Protein AF-A0A851URI6-F1 (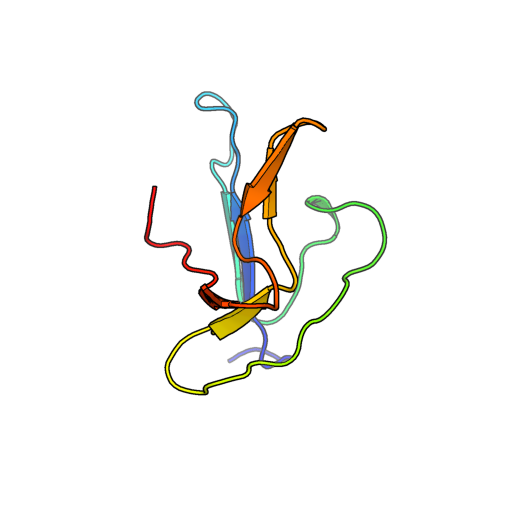afdb_monomer)

Secondary structure (DSSP, 8-state):
--SSS-EEEEE---TT-SSSEEEEESS--GGG--SPPP----SSBTBBEEEE--EEETTTEEESTT-EEEE--TT--

Solvent-accessible surface area (backbone atoms only — not comparable to full-atom values): 5257 Å² total; per-residue (Å²): 138,64,93,38,103,46,64,40,80,46,76,50,86,51,91,88,45,82,67,58,53,48,80,39,79,32,46,75,67,73,92,79,59,79,88,80,91,83,86,81,69,72,73,45,99,86,55,61,21,33,77,39,64,60,43,72,55,78,94,82,42,74,42,49,76,89,41,43,81,45,69,73,59,93,89,67,133

pLDDT: mean 97.6, std 2.97, range [73.94, 98.81]

Foldseek 3Di:
DEPAQDKDKDADPPPVDPPRIDIDDHDDDPVRDDDDDDDFDQPDPPAQKGKDQWDDDPPPDIGCHRIDIDGDDPPDD

InterPro 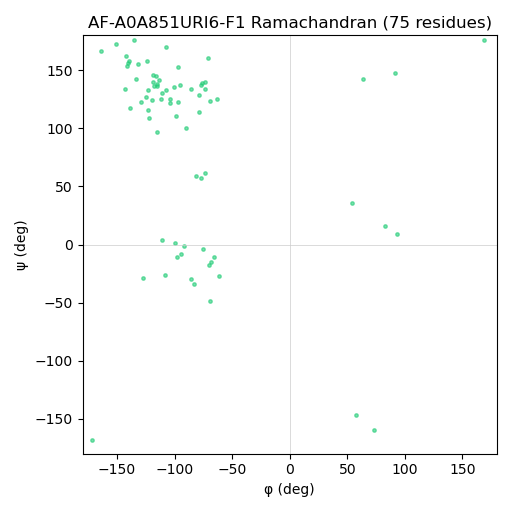domains:
  IPR001461 Aspartic peptidase A1 [PR00792] (21-34)
  IPR001461 Aspartic peptidase A1 [PR00792] (70-77)
  IPR001461 Aspartic peptidase A1 [PTHR47966] (1-77)
  IPR021109 Aspartic peptidase domain superfamily [G3DSA:2.40.70.10] (47-77)
  IPR021109 Aspartic peptidase domain superfamily [SSF50630] (2-77)
  IPR033121 Peptidase family A1 domain [PF00026] (1-77)
  IPR033121 Peptidase family A1 domain [PS51767] (1-77)

Nearest PDB structures (foldseek):
  5ux4-assembly1_A  TM=1.006E+00  e=1.984E-09  Rattus norvegicus
  5ux4-assembly2_B  TM=1.006E+00  e=6.742E-09  Rattus norvegicus
  4obz-assembly1_D  TM=9.927E-01  e=2.291E-08  Homo sapiens
  1lyw-assembly11_H  TM=9.181E-01  e=6.846E-08  Homo sapiens
  1b5f-assembly1_A  TM=9.285E-01  e=5.909E-05  Cynara cardunculus

Structure (mmCIF, N/CA/C/O backbone):
data_AF-A0A851URI6-F1
#
_entry.id   AF-A0A851URI6-F1
#
loop_
_atom_site.group_PDB
_atom_site.id
_atom_site.type_symbol
_atom_site.label_atom_id
_atom_site.label_alt_id
_atom_site.label_comp_id
_atom_site.label_asym_id
_atom_site.label_entity_id
_atom_site.label_seq_id
_atom_site.pdbx_PDB_ins_code
_atom_site.Cartn_x
_atom_site.Cartn_y
_atom_site.Cartn_z
_atom_site.occupancy
_atom_site.B_iso_or_equiv
_atom_site.auth_seq_id
_atom_site.auth_comp_id
_atom_site.auth_asym_id
_atom_site.auth_atom_id
_atom_site.pdbx_PDB_model_num
ATOM 1 N N . LEU A 1 1 ? 1.086 -5.247 -23.350 1.00 73.94 1 LEU A N 1
ATOM 2 C CA . LEU A 1 1 ? 0.517 -4.411 -22.267 1.00 73.94 1 LEU A CA 1
ATOM 3 C C . LEU A 1 1 ? 0.415 -5.236 -20.972 1.00 73.94 1 LEU A C 1
ATOM 5 O O . LEU A 1 1 ? -0.653 -5.323 -20.406 1.00 73.94 1 LEU A O 1
ATOM 9 N N . VAL A 1 2 ? 1.543 -5.780 -20.495 1.00 97.56 2 VAL A N 1
ATOM 10 C CA . VAL A 1 2 ? 1.735 -6.605 -19.274 1.00 97.56 2 VAL A CA 1
ATOM 11 C C . VAL A 1 2 ? 1.026 -7.969 -19.191 1.00 97.56 2 VAL A C 1
ATOM 13 O O . VAL A 1 2 ? -0.109 -8.124 -19.625 1.00 97.56 2 VAL A O 1
ATOM 16 N N . ASP A 1 3 ? 1.718 -8.954 -18.605 1.00 96.88 3 ASP A N 1
ATOM 17 C CA . ASP A 1 3 ? 1.233 -10.341 -18.466 1.00 96.88 3 ASP A CA 1
ATOM 18 C C . ASP A 1 3 ? 0.357 -10.549 -17.223 1.00 96.88 3 ASP A C 1
ATOM 20 O O . ASP A 1 3 ? -0.538 -11.393 -17.214 1.00 96.88 3 ASP A O 1
ATOM 24 N N . LYS A 1 4 ? 0.605 -9.779 -16.155 1.00 98.00 4 LYS A N 1
ATOM 25 C CA . LYS A 1 4 ? -0.181 -9.812 -14.915 1.00 98.00 4 LYS A CA 1
ATOM 26 C C . LYS A 1 4 ? -0.885 -8.476 -14.719 1.00 98.00 4 LYS A C 1
ATOM 28 O O . LYS A 1 4 ? -0.273 -7.424 -14.865 1.00 98.00 4 LYS A O 1
ATOM 33 N N . ASN A 1 5 ? -2.155 -8.511 -14.325 1.00 98.06 5 ASN A N 1
ATOM 34 C CA . ASN A 1 5 ? -2.930 -7.305 -14.025 1.00 98.06 5 ASN A CA 1
ATOM 35 C C . ASN A 1 5 ? -2.641 -6.787 -12.604 1.00 98.06 5 ASN A C 1
ATOM 37 O O . ASN A 1 5 ? -3.525 -6.749 -11.751 1.00 98.06 5 ASN A O 1
ATOM 41 N N . ILE A 1 6 ? -1.374 -6.469 -12.343 1.00 98.50 6 ILE A N 1
ATOM 42 C CA . ILE A 1 6 ? -0.884 -5.915 -11.080 1.00 98.50 6 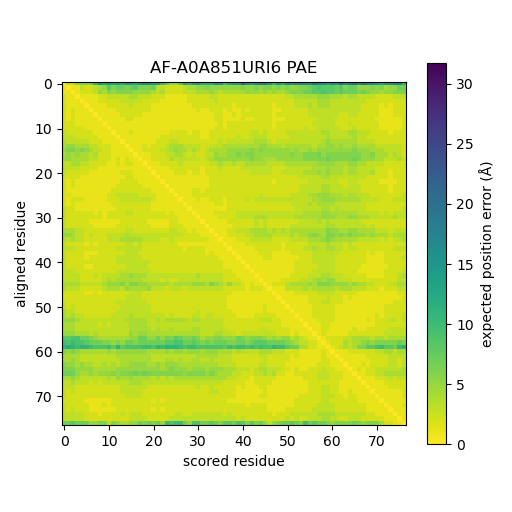ILE A CA 1
ATOM 43 C C . ILE A 1 6 ? 0.152 -4.829 -11.364 1.00 98.50 6 ILE A C 1
ATOM 45 O O . ILE A 1 6 ? 0.786 -4.812 -12.420 1.00 98.50 6 ILE A O 1
ATOM 49 N N . PHE A 1 7 ? 0.350 -3.948 -10.395 1.00 98.62 7 PHE A N 1
ATOM 50 C CA . PHE A 1 7 ? 1.472 -3.022 -10.344 1.00 98.62 7 PHE A CA 1
ATOM 51 C C . PHE A 1 7 ? 1.952 -2.910 -8.898 1.00 98.62 7 PHE A C 1
ATOM 53 O O . PHE A 1 7 ? 1.187 -3.178 -7.969 1.00 98.62 7 PHE A O 1
ATOM 60 N N . SER A 1 8 ? 3.209 -2.528 -8.705 1.00 98.69 8 SER A N 1
ATOM 61 C CA . SER A 1 8 ? 3.813 -2.417 -7.377 1.00 98.69 8 SER A CA 1
ATOM 62 C C . SER A 1 8 ? 4.733 -1.211 -7.276 1.00 98.69 8 SER A C 1
ATOM 64 O O . SER A 1 8 ? 5.330 -0.800 -8.271 1.00 98.69 8 SER A O 1
ATOM 66 N N . PHE A 1 9 ? 4.889 -0.699 -6.058 1.00 98.75 9 PHE A N 1
ATOM 67 C CA . PHE A 1 9 ? 5.776 0.414 -5.747 1.00 98.75 9 PHE A CA 1
ATOM 68 C C . PHE A 1 9 ? 6.859 -0.013 -4.762 1.00 98.75 9 PHE A C 1
ATOM 70 O O . PHE A 1 9 ? 6.574 -0.644 -3.747 1.00 98.75 9 PHE A O 1
ATOM 77 N N . TYR A 1 10 ? 8.083 0.413 -5.041 1.00 98.69 10 TYR A N 1
ATOM 78 C CA . TYR A 1 10 ? 9.148 0.581 -4.065 1.00 98.69 10 TYR A CA 1
ATOM 79 C C . TYR A 1 10 ? 9.418 2.080 -3.924 1.00 98.69 10 TYR A C 1
ATOM 81 O O . TYR A 1 10 ? 9.579 2.773 -4.926 1.00 98.69 10 TYR A O 1
ATOM 89 N N . LEU A 1 11 ? 9.464 2.589 -2.693 1.00 98.44 11 LEU A N 1
ATOM 90 C CA . LEU A 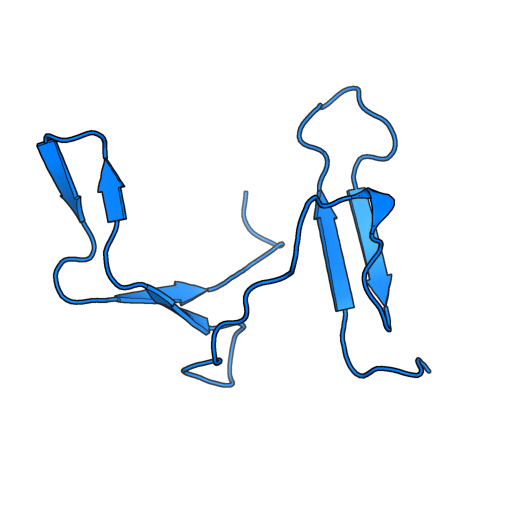1 11 ? 9.769 3.990 -2.404 1.00 98.44 11 LEU A CA 1
ATOM 91 C C . LEU A 1 11 ? 10.969 4.035 -1.464 1.00 98.44 11 LEU A C 1
ATOM 93 O O . LEU A 1 11 ? 10.891 3.554 -0.331 1.00 98.44 11 LEU A O 1
ATOM 97 N N . ASN A 1 12 ? 12.078 4.602 -1.930 1.00 98.38 12 ASN A N 1
ATOM 98 C CA . ASN A 1 12 ? 13.258 4.768 -1.103 1.00 98.38 12 ASN A CA 1
ATOM 99 C C . ASN A 1 12 ? 13.015 5.893 -0.088 1.00 98.38 12 ASN A C 1
ATOM 101 O O . ASN A 1 12 ? 12.486 6.955 -0.417 1.00 98.38 12 ASN A O 1
ATOM 105 N N . ARG A 1 13 ? 13.372 5.637 1.170 1.00 98.12 13 ARG A N 1
ATOM 106 C CA . ARG A 1 13 ? 13.228 6.600 2.268 1.00 98.12 13 ARG A CA 1
ATOM 107 C C . ARG A 1 13 ? 14.527 7.341 2.570 1.00 98.12 13 ARG A C 1
ATOM 109 O O . ARG A 1 13 ? 14.475 8.309 3.321 1.00 98.12 13 ARG A O 1
ATOM 116 N N . ASP A 1 14 ? 15.648 6.905 1.995 1.00 98.31 14 ASP A N 1
ATOM 117 C CA . ASP A 1 14 ? 16.913 7.633 2.021 1.00 98.31 14 ASP A CA 1
ATOM 118 C C . ASP A 1 14 ? 16.882 8.767 0.978 1.00 98.31 14 ASP A C 1
ATOM 120 O O . ASP A 1 14 ? 16.826 8.469 -0.219 1.00 98.31 14 ASP A O 1
ATOM 124 N N . PRO A 1 15 ? 16.912 10.050 1.393 1.00 97.56 15 PRO A N 1
ATOM 125 C CA . PRO A 1 15 ? 16.876 11.184 0.469 1.00 97.56 15 PRO A CA 1
ATOM 126 C C . PRO A 1 15 ? 18.064 11.240 -0.500 1.00 97.56 15 PRO A C 1
ATOM 128 O O . PRO A 1 15 ? 17.921 11.773 -1.598 1.00 97.56 15 PRO A O 1
ATOM 131 N N . GLU A 1 16 ? 19.217 10.687 -0.112 1.00 98.25 16 GLU A N 1
ATOM 132 C CA . GLU A 1 16 ? 20.430 10.648 -0.942 1.00 98.25 16 GLU A CA 1
ATOM 133 C C . GLU A 1 16 ? 20.544 9.330 -1.734 1.00 98.25 16 GLU A C 1
ATOM 135 O O . GLU A 1 16 ? 21.404 9.178 -2.607 1.00 98.25 16 GLU A O 1
ATOM 140 N N . GLY A 1 17 ? 19.669 8.363 -1.446 1.00 97.31 17 GLY A N 1
ATOM 141 C CA . GLY A 1 17 ? 19.689 7.033 -2.039 1.00 97.31 17 GLY A CA 1
ATOM 142 C C . GLY A 1 17 ? 19.207 7.017 -3.492 1.00 97.31 17 GLY A C 1
ATOM 143 O O . GLY A 1 17 ? 18.228 7.665 -3.861 1.00 97.31 17 GLY A O 1
ATOM 144 N N . GLN A 1 18 ? 19.871 6.221 -4.335 1.00 96.94 18 GLN A N 1
ATOM 145 C C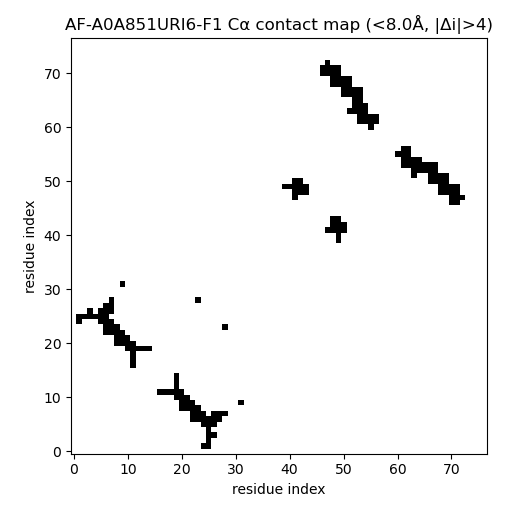A . GLN A 1 18 ? 19.511 6.035 -5.745 1.00 96.94 18 GLN A CA 1
ATOM 146 C C . GLN A 1 18 ? 19.254 4.550 -6.063 1.00 96.94 18 GLN A C 1
ATOM 148 O O . GLN A 1 18 ? 20.080 3.708 -5.704 1.00 96.94 18 GLN A O 1
ATOM 153 N N . PRO A 1 19 ? 18.153 4.212 -6.768 1.00 97.75 19 PRO A N 1
ATOM 154 C CA . PRO A 1 19 ? 17.082 5.114 -7.207 1.00 97.75 19 PRO A CA 1
ATOM 155 C C . PRO A 1 19 ? 16.214 5.602 -6.030 1.00 97.75 19 PRO A C 1
ATOM 157 O O . PRO A 1 19 ? 16.162 4.967 -4.977 1.00 97.75 19 PRO A O 1
ATOM 160 N N . GLY A 1 20 ? 15.487 6.707 -6.228 1.00 98.25 20 GLY A N 1
ATOM 161 C CA . GLY A 1 20 ? 14.516 7.212 -5.241 1.00 98.25 20 GLY A CA 1
ATOM 162 C C . GLY A 1 20 ? 13.276 6.317 -5.072 1.00 98.25 20 GLY A C 1
ATOM 163 O O . GLY A 1 20 ? 12.536 6.439 -4.101 1.00 98.25 20 GLY A O 1
ATOM 164 N N . GLY A 1 21 ? 13.042 5.398 -6.007 1.00 98.38 21 GLY A N 1
ATOM 165 C CA . GLY A 1 21 ? 11.939 4.442 -5.993 1.00 98.38 21 GLY A CA 1
ATOM 166 C C . GLY A 1 21 ? 11.802 3.728 -7.338 1.00 98.38 21 GLY A C 1
ATOM 167 O O . GLY A 1 21 ? 12.516 4.039 -8.291 1.00 98.38 21 GLY A O 1
ATOM 168 N N . GLU A 1 22 ? 10.876 2.779 -7.420 1.00 98.81 22 GLU A N 1
ATOM 169 C CA . GLU A 1 22 ? 10.529 2.048 -8.639 1.00 98.81 22 GLU A CA 1
ATOM 170 C C . GLU A 1 22 ? 9.017 1.787 -8.686 1.00 98.81 22 GLU A C 1
ATOM 172 O O . GLU A 1 22 ? 8.422 1.341 -7.706 1.00 98.81 22 GLU A O 1
ATOM 177 N N . LEU A 1 23 ? 8.401 2.035 -9.844 1.00 98.69 23 LEU A N 1
ATOM 178 C CA . LEU A 1 23 ? 7.076 1.523 -10.194 1.00 98.69 23 LEU A CA 1
ATOM 179 C C . LEU A 1 23 ? 7.261 0.367 -11.176 1.00 98.69 23 LEU A C 1
ATOM 181 O O . LEU A 1 23 ? 7.798 0.562 -12.266 1.00 98.69 23 LEU A O 1
ATOM 185 N N . MET A 1 24 ? 6.757 -0.812 -10.825 1.00 98.50 24 MET A N 1
ATOM 186 C CA . MET A 1 24 ? 6.714 -1.959 -11.726 1.00 98.50 24 MET A CA 1
ATOM 187 C C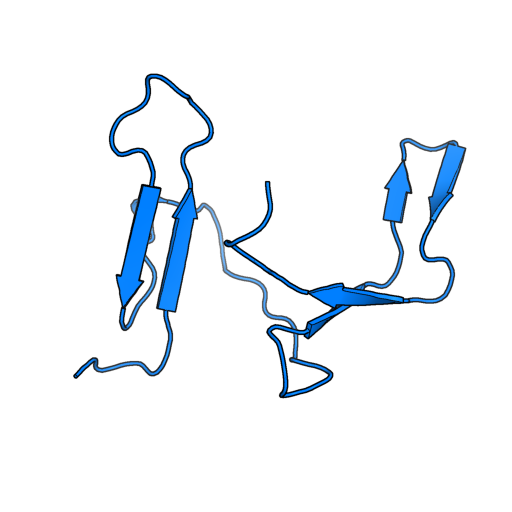 . MET A 1 24 ? 5.293 -2.164 -12.247 1.00 98.50 24 MET A C 1
ATOM 189 O O . MET A 1 24 ? 4.350 -2.327 -11.474 1.00 98.50 24 MET A O 1
ATOM 193 N N . LEU A 1 25 ? 5.144 -2.193 -13.571 1.00 98.69 25 LEU A N 1
ATOM 194 C CA . LEU A 1 25 ? 3.899 -2.557 -14.244 1.00 98.69 25 LEU A CA 1
ATOM 195 C C . LEU A 1 25 ? 3.964 -4.034 -14.643 1.00 98.69 25 LEU A C 1
ATOM 197 O O . LEU A 1 25 ? 4.854 -4.430 -15.393 1.00 98.69 25 LEU A O 1
ATOM 201 N N . GLY A 1 26 ? 3.008 -4.843 -14.188 1.00 98.50 26 GLY A N 1
ATOM 202 C CA . GLY A 1 26 ? 2.899 -6.249 -14.580 1.00 98.50 26 GLY A CA 1
ATOM 203 C C . GLY A 1 26 ? 3.583 -7.259 -13.664 1.00 98.50 26 GLY A C 1
ATOM 204 O O . GLY A 1 26 ? 3.684 -8.431 -14.028 1.00 98.50 26 GLY A O 1
ATOM 205 N N . GLY A 1 27 ? 4.062 -6.843 -12.495 1.00 98.19 27 GLY A N 1
ATOM 206 C CA . GLY A 1 27 ? 4.842 -7.710 -11.621 1.00 98.19 27 GLY A CA 1
ATOM 207 C C . GLY A 1 27 ? 5.117 -7.108 -10.252 1.00 98.19 27 GLY A C 1
ATOM 208 O O . GLY A 1 27 ? 4.529 -6.099 -9.873 1.00 98.19 27 GLY A O 1
ATOM 209 N N . THR A 1 28 ? 6.022 -7.772 -9.541 1.00 98.38 28 THR A N 1
ATOM 210 C CA . THR A 1 28 ? 6.644 -7.325 -8.292 1.00 98.38 28 THR A CA 1
ATOM 211 C C . THR A 1 28 ? 8.144 -7.562 -8.406 1.00 98.38 28 THR A C 1
ATOM 213 O O . THR A 1 28 ? 8.529 -8.615 -8.922 1.00 98.38 28 THR A O 1
ATOM 216 N N . ASP A 1 29 ? 8.976 -6.669 -7.877 1.00 98.25 29 ASP A N 1
ATOM 217 C CA . ASP A 1 29 ? 10.425 -6.878 -7.846 1.00 98.25 29 ASP A CA 1
ATOM 218 C C . ASP A 1 29 ? 10.885 -7.396 -6.477 1.00 98.25 29 ASP A C 1
ATOM 220 O O . ASP A 1 29 ? 10.852 -6.675 -5.478 1.00 98.25 29 ASP A O 1
ATOM 224 N N . SER A 1 30 ? 11.325 -8.656 -6.425 1.00 97.94 30 SER A N 1
ATOM 225 C CA . SER A 1 30 ? 11.788 -9.303 -5.191 1.00 97.94 30 SER A CA 1
ATOM 226 C C . SER A 1 30 ? 13.065 -8.693 -4.616 1.00 97.94 30 SER A C 1
ATOM 228 O O . SER A 1 30 ? 13.424 -9.011 -3.488 1.00 97.94 30 SER A O 1
ATOM 230 N N . LYS A 1 31 ? 13.762 -7.811 -5.348 1.00 98.12 31 LYS A N 1
ATOM 231 C CA . LYS A 1 31 ? 14.929 -7.097 -4.810 1.00 98.12 31 LYS A CA 1
ATOM 232 C C . LYS A 1 31 ? 14.558 -6.060 -3.740 1.00 98.12 31 LYS A C 1
ATOM 234 O O . LYS A 1 31 ? 15.434 -5.633 -2.995 1.00 98.12 31 LYS A O 1
ATOM 239 N N . TYR A 1 32 ? 13.286 -5.649 -3.673 1.00 98.38 32 TYR A N 1
ATOM 240 C CA . TYR A 1 32 ? 12.820 -4.536 -2.837 1.00 98.38 32 TYR A CA 1
ATOM 241 C C . TYR A 1 32 ? 11.938 -4.932 -1.646 1.00 98.38 32 TYR A C 1
ATOM 243 O O . TYR A 1 32 ? 11.463 -4.055 -0.925 1.00 98.38 32 TYR A O 1
ATOM 251 N N . TYR A 1 33 ? 11.728 -6.226 -1.401 1.00 98.19 33 TYR A N 1
ATOM 252 C CA . TYR A 1 33 ? 11.038 -6.712 -0.207 1.00 98.19 33 TYR A CA 1
ATOM 253 C C . TYR A 1 33 ? 11.683 -7.997 0.317 1.00 98.19 33 TYR A C 1
ATOM 255 O O . TYR A 1 33 ? 12.427 -8.678 -0.385 1.00 98.19 33 TYR A O 1
ATOM 263 N N . HIS A 1 34 ? 11.396 -8.328 1.572 1.00 98.06 34 HIS A N 1
ATOM 264 C CA . HIS A 1 34 ? 11.832 -9.570 2.201 1.00 98.06 34 HIS A CA 1
ATOM 265 C C . HIS A 1 34 ? 10.617 -10.394 2.621 1.00 98.06 34 HIS A C 1
ATOM 267 O O . HIS A 1 34 ? 9.610 -9.834 3.050 1.00 98.06 34 HIS A O 1
ATOM 273 N N . GLY A 1 35 ? 10.738 -11.720 2.544 1.00 97.44 35 GLY A N 1
ATOM 274 C CA . GLY A 1 35 ? 9.644 -12.635 2.863 1.00 97.44 35 GLY A CA 1
ATOM 275 C C . GLY A 1 35 ? 8.548 -12.658 1.794 1.00 97.44 35 GLY A C 1
ATOM 276 O O . GLY A 1 35 ? 8.782 -12.299 0.643 1.00 97.44 35 GLY A O 1
ATOM 277 N N . GLU A 1 36 ? 7.361 -13.109 2.194 1.00 97.88 36 GLU A N 1
ATOM 278 C CA . GLU A 1 36 ? 6.196 -13.273 1.320 1.00 97.88 36 GLU A CA 1
ATOM 279 C C . GLU A 1 36 ? 5.245 -12.072 1.408 1.00 97.88 36 GLU A C 1
ATOM 281 O O . GLU A 1 36 ? 5.140 -11.413 2.446 1.00 97.88 36 GLU A O 1
ATOM 286 N N . LEU A 1 37 ? 4.503 -11.813 0.328 1.00 98.19 37 LEU A N 1
ATOM 287 C CA . LEU A 1 37 ? 3.475 -10.774 0.306 1.00 98.19 37 LEU A CA 1
ATOM 288 C C . LEU A 1 37 ? 2.190 -11.254 0.993 1.00 98.19 37 LEU A C 1
ATOM 290 O O . LEU A 1 37 ? 1.616 -12.281 0.628 1.00 98.19 37 LEU A O 1
ATOM 294 N N . SER A 1 38 ? 1.699 -10.451 1.934 1.00 98.25 38 SER A N 1
ATOM 295 C CA . SER A 1 38 ? 0.379 -10.614 2.548 1.00 98.25 38 SER A CA 1
ATOM 296 C C . SER A 1 38 ? -0.646 -9.740 1.832 1.00 98.25 38 SER A C 1
ATOM 298 O O . SER A 1 38 ? -0.378 -8.577 1.531 1.00 98.25 38 SER A O 1
ATOM 300 N N . TYR A 1 39 ? -1.837 -10.284 1.583 1.00 98.12 39 TYR A N 1
ATOM 301 C CA . TYR A 1 39 ? -2.881 -9.610 0.813 1.00 98.12 39 TYR A CA 1
ATOM 302 C C . TYR A 1 39 ? -4.096 -9.269 1.675 1.00 98.12 39 TYR A C 1
ATOM 304 O O . TYR A 1 39 ? -4.534 -10.069 2.500 1.00 98.12 39 TYR A O 1
ATOM 312 N N . LEU A 1 40 ? -4.674 -8.097 1.414 1.00 98.44 40 LEU A N 1
ATOM 313 C CA . LEU A 1 40 ? -5.953 -7.653 1.958 1.00 98.44 40 LEU A CA 1
ATOM 314 C C . LEU A 1 40 ? -6.956 -7.481 0.816 1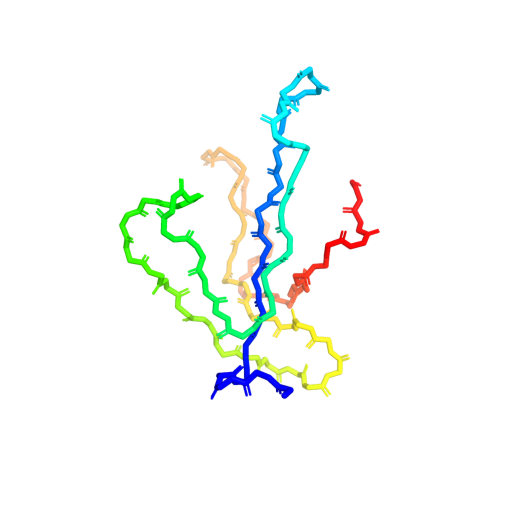.00 98.44 40 LEU A C 1
ATOM 316 O O . LEU A 1 40 ? -6.601 -7.057 -0.286 1.00 98.44 40 LEU A O 1
ATOM 320 N N . ASN A 1 41 ? -8.223 -7.791 1.085 1.00 98.56 41 ASN A N 1
ATOM 321 C CA . ASN A 1 41 ? -9.293 -7.549 0.125 1.00 98.56 41 ASN A CA 1
ATOM 322 C C . ASN A 1 41 ? -9.661 -6.062 0.097 1.00 98.56 41 ASN A C 1
ATOM 324 O O . ASN A 1 41 ? -9.800 -5.427 1.141 1.00 98.56 41 ASN A O 1
ATOM 328 N N . VAL A 1 42 ? -9.900 -5.532 -1.104 1.00 98.50 42 VAL A N 1
ATOM 329 C CA . VAL A 1 42 ? -10.443 -4.179 -1.278 1.00 98.50 42 VAL A CA 1
ATOM 330 C C . VAL A 1 42 ? -11.894 -4.144 -0.793 1.00 98.50 42 VAL A C 1
ATOM 332 O O . VAL A 1 42 ? -12.732 -4.888 -1.308 1.00 98.50 42 VAL A O 1
ATOM 335 N N . THR A 1 43 ? -12.209 -3.261 0.156 1.00 98.50 43 THR A N 1
ATOM 336 C CA . THR A 1 43 ? -13.551 -3.139 0.762 1.00 98.50 43 THR A CA 1
ATOM 337 C C . THR A 1 43 ? -14.503 -2.291 -0.083 1.00 98.50 43 THR A C 1
ATOM 339 O O . THR A 1 43 ? -15.694 -2.593 -0.179 1.00 98.50 43 THR A O 1
ATOM 342 N N . ARG A 1 44 ? -13.984 -1.262 -0.770 1.00 98.38 44 ARG A N 1
ATOM 343 C CA . ARG A 1 44 ? -14.747 -0.389 -1.678 1.00 98.38 44 ARG A CA 1
ATOM 344 C C . ARG A 1 44 ? -13.963 -0.074 -2.954 1.00 98.38 44 ARG A C 1
ATOM 346 O O . ARG A 1 44 ? -12.954 0.621 -2.920 1.00 98.38 44 ARG A O 1
ATOM 353 N N . LYS A 1 45 ? -14.493 -0.497 -4.109 1.00 97.56 45 LYS A N 1
ATOM 354 C CA . LYS A 1 45 ? -13.896 -0.310 -5.451 1.00 97.56 45 LYS A CA 1
ATOM 355 C C . LYS A 1 45 ? -14.064 1.116 -6.008 1.00 97.56 45 LYS A C 1
ATOM 357 O O . LYS A 1 45 ? -14.653 1.314 -7.064 1.00 97.56 45 LYS A O 1
ATOM 362 N N . ALA A 1 46 ? -13.572 2.099 -5.266 1.00 95.25 46 ALA A N 1
ATOM 363 C CA . ALA A 1 46 ? -13.414 3.494 -5.695 1.00 95.25 46 ALA A CA 1
ATOM 364 C C . ALA A 1 46 ? -11.975 3.989 -5.464 1.00 95.25 46 ALA A C 1
ATOM 366 O O . ALA A 1 46 ? -11.482 4.826 -6.213 1.00 95.25 46 ALA A O 1
ATOM 367 N N . TYR A 1 47 ? -11.305 3.415 -4.462 1.00 96.81 47 TYR A N 1
ATOM 368 C CA . TYR A 1 47 ? -9.907 3.635 -4.102 1.00 96.81 47 TYR A CA 1
ATOM 369 C C . TYR A 1 47 ? -9.248 2.274 -3.835 1.00 96.81 47 TYR A C 1
ATOM 371 O O . TYR A 1 47 ? -9.937 1.250 -3.788 1.00 96.81 47 TYR A O 1
ATOM 379 N N . TRP A 1 48 ? -7.940 2.258 -3.571 1.00 98.31 48 TRP A N 1
ATOM 380 C CA . TRP A 1 48 ? -7.285 1.134 -2.891 1.00 98.31 48 TRP A CA 1
ATOM 381 C C . TRP A 1 48 ? -7.643 1.145 -1.399 1.00 98.31 48 TRP A C 1
ATOM 383 O O . TRP A 1 48 ? -6.790 1.353 -0.540 1.00 98.31 48 TRP A O 1
ATOM 393 N N . GLN A 1 49 ? -8.943 1.006 -1.117 1.00 98.81 49 GLN A N 1
ATOM 394 C CA . GLN A 1 49 ? -9.508 1.044 0.227 1.00 98.81 49 GLN A CA 1
ATOM 395 C C . GLN A 1 49 ? -9.444 -0.339 0.876 1.00 98.81 49 GLN A C 1
ATOM 397 O O . GLN A 1 49 ? -9.835 -1.331 0.257 1.00 98.81 49 GLN A O 1
ATOM 402 N N . VAL A 1 50 ? -8.992 -0.388 2.125 1.00 98.75 50 VAL A N 1
ATOM 403 C CA . VAL A 1 50 ? -8.857 -1.597 2.942 1.00 98.75 50 VAL A CA 1
ATOM 404 C C . VAL A 1 50 ? -9.458 -1.376 4.328 1.00 98.75 50 VAL A C 1
ATOM 406 O O . VAL A 1 50 ? -9.519 -0.245 4.816 1.00 98.75 50 VAL A O 1
ATOM 409 N N . HIS A 1 51 ? -9.865 -2.471 4.970 1.00 98.62 51 HIS A N 1
ATOM 410 C CA . HIS A 1 51 ? -10.211 -2.457 6.387 1.00 98.62 51 HIS A CA 1
ATOM 411 C C . HIS A 1 51 ? -8.937 -2.440 7.238 1.00 98.62 51 HIS A C 1
ATOM 413 O O . HIS A 1 51 ? -7.993 -3.177 6.946 1.00 98.62 51 HIS A O 1
ATOM 419 N N . MET A 1 52 ? -8.923 -1.625 8.289 1.00 98.62 52 MET A N 1
ATOM 420 C CA . MET A 1 52 ? -7.886 -1.604 9.316 1.00 98.62 52 MET A CA 1
ATOM 421 C C . MET A 1 52 ? -8.531 -1.917 10.663 1.00 98.62 52 MET A C 1
ATOM 423 O O . MET A 1 52 ? -9.454 -1.216 11.066 1.00 98.62 52 MET A O 1
ATOM 427 N N . ASP A 1 53 ? -8.038 -2.945 11.355 1.00 98.44 53 ASP A N 1
ATOM 428 C CA . ASP A 1 53 ? -8.669 -3.446 12.585 1.00 98.44 53 ASP A CA 1
ATOM 429 C C . ASP A 1 53 ? -8.550 -2.453 13.751 1.00 98.44 53 ASP A C 1
ATOM 431 O O . ASP A 1 53 ? -9.528 -2.159 14.439 1.00 98.44 53 ASP A O 1
ATOM 435 N N . GLN A 1 54 ? -7.336 -1.947 13.983 1.00 98.25 54 GLN A N 1
ATOM 436 C CA . GLN A 1 54 ? -7.015 -0.921 14.974 1.00 98.25 54 GLN A CA 1
ATOM 437 C C . GLN A 1 54 ? -5.631 -0.320 14.696 1.00 98.25 54 GLN A C 1
ATOM 439 O O . GLN A 1 54 ? -4.845 -0.873 13.928 1.00 98.25 54 GLN A O 1
ATOM 444 N N . LEU A 1 55 ? -5.320 0.806 15.341 1.00 98.19 55 LEU A N 1
ATOM 445 C CA . LEU A 1 55 ? -4.002 1.443 15.306 1.00 98.19 55 LEU A CA 1
ATOM 446 C C . LEU A 1 55 ? -3.485 1.622 16.734 1.00 98.19 55 LEU A C 1
ATOM 448 O O . LEU A 1 55 ? -4.157 2.232 17.561 1.00 98.19 55 LEU A O 1
ATOM 452 N N . GLU A 1 56 ? -2.283 1.138 17.017 1.00 98.12 56 GLU A N 1
ATOM 453 C CA . GLU A 1 56 ? -1.654 1.234 18.338 1.00 98.12 56 GLU A CA 1
ATOM 454 C C . GLU A 1 56 ? -0.506 2.251 18.324 1.00 98.12 56 GLU A C 1
ATOM 456 O O . GLU A 1 56 ? 0.334 2.252 17.424 1.00 98.12 56 GLU A O 1
ATOM 461 N N . VAL A 1 57 ? -0.469 3.129 19.328 1.00 97.88 57 VAL A N 1
ATOM 462 C CA . VAL A 1 57 ? 0.612 4.094 19.561 1.00 97.88 57 VAL A CA 1
ATOM 463 C C . VAL A 1 57 ? 1.275 3.740 20.887 1.00 97.88 57 VAL A C 1
ATOM 465 O O . VAL A 1 57 ? 0.791 4.092 21.968 1.00 97.88 57 VAL A O 1
ATOM 468 N N . GLY A 1 58 ? 2.381 2.998 20.791 1.00 95.81 58 GLY A N 1
ATOM 469 C CA . GLY A 1 58 ? 2.989 2.348 21.949 1.00 95.81 58 GLY A CA 1
ATOM 470 C C . GLY A 1 58 ? 1.996 1.405 22.634 1.00 95.81 58 GLY A C 1
ATOM 471 O O . GLY A 1 58 ? 1.130 0.829 21.984 1.00 95.81 58 GLY A O 1
ATOM 472 N N . ASN A 1 59 ? 2.095 1.290 23.958 1.00 95.31 59 ASN A N 1
ATOM 473 C CA . ASN A 1 59 ? 1.223 0.409 24.745 1.00 95.31 59 ASN A CA 1
ATOM 474 C C . ASN A 1 59 ? 0.063 1.155 25.428 1.00 95.31 59 ASN A C 1
ATOM 476 O O .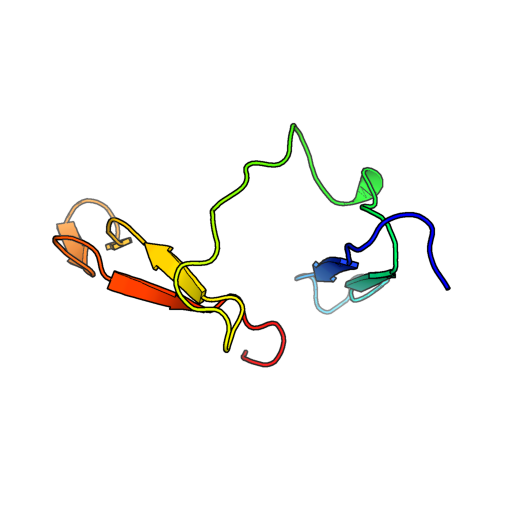 ASN A 1 59 ? -0.698 0.549 26.179 1.00 95.31 59 ASN A O 1
ATOM 480 N N . GLU A 1 60 ? -0.050 2.470 25.227 1.00 96.50 60 GLU A N 1
ATOM 481 C CA . GLU A 1 60 ? -0.941 3.328 26.020 1.00 96.50 60 GLU A CA 1
ATOM 482 C C . GLU A 1 60 ? -2.170 3.810 25.244 1.00 96.50 60 GLU A C 1
ATOM 484 O O . GLU A 1 60 ? -3.211 4.086 25.843 1.00 96.50 60 GLU A O 1
ATOM 489 N N . LEU A 1 61 ? -2.077 3.907 23.915 1.00 97.94 61 LEU A N 1
ATOM 490 C CA . LEU A 1 61 ? -3.124 4.497 23.091 1.00 97.94 61 LEU A CA 1
ATOM 491 C C . LEU A 1 61 ? -3.504 3.576 21.933 1.00 97.94 61 LEU A C 1
ATOM 493 O O . LEU A 1 61 ? -2.689 3.259 21.073 1.00 97.94 61 LEU A O 1
ATOM 497 N N . THR A 1 62 ? -4.788 3.228 21.873 1.00 98.31 62 THR A N 1
ATOM 498 C CA . THR A 1 62 ? -5.391 2.552 20.720 1.00 98.31 62 THR A CA 1
ATOM 499 C C . THR A 1 62 ? -6.363 3.504 20.029 1.00 98.31 62 THR A C 1
ATOM 501 O O . THR A 1 62 ? -7.291 4.028 20.651 1.00 98.31 62 THR A O 1
ATOM 504 N N . LEU A 1 63 ? -6.159 3.709 18.737 1.00 98.31 63 LEU A N 1
ATOM 505 C CA . LEU A 1 63 ? -7.011 4.440 17.805 1.00 98.31 63 LEU A CA 1
ATOM 506 C C . LEU A 1 63 ? -7.704 3.443 16.868 1.00 98.31 63 LEU A C 1
ATOM 508 O O . LEU A 1 63 ? -7.368 2.260 16.863 1.00 98.31 63 LEU A O 1
ATOM 512 N N . CYS A 1 64 ? -8.678 3.908 16.074 1.00 97.88 64 CYS A N 1
ATOM 513 C CA . CYS A 1 64 ? -9.426 3.034 15.155 1.00 97.88 64 CYS A CA 1
ATOM 514 C C . CYS A 1 64 ? -10.043 1.816 15.891 1.00 97.88 64 CYS A C 1
ATOM 516 O O . CYS A 1 64 ? -10.085 0.704 15.383 1.00 97.88 64 CYS A O 1
ATOM 518 N N . LYS A 1 65 ? -10.489 2.010 17.144 1.00 97.25 65 LYS A N 1
ATOM 519 C CA . LYS A 1 65 ? -11.054 0.929 17.965 1.00 97.25 65 LYS A CA 1
ATOM 520 C C . LYS A 1 65 ? -12.330 0.391 17.318 1.00 97.25 65 LYS A C 1
ATOM 522 O O . LYS A 1 65 ? -13.273 1.153 17.121 1.00 97.25 65 LYS A O 1
ATOM 527 N N . GLY A 1 66 ? -12.374 -0.918 17.077 1.00 96.75 66 GLY A N 1
ATOM 528 C CA . GLY A 1 66 ? -13.520 -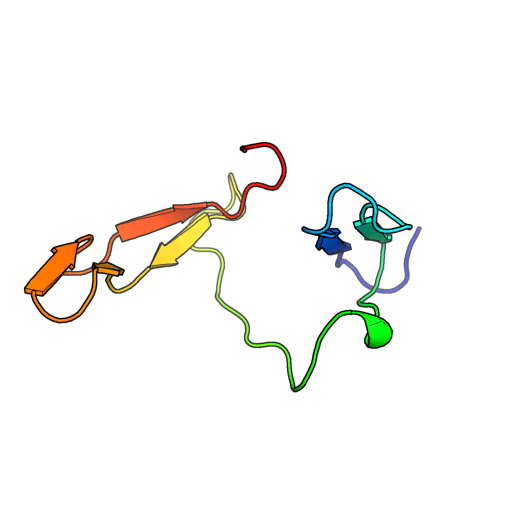1.573 16.439 1.00 96.75 66 GLY A CA 1
ATOM 529 C C . GLY A 1 66 ? -13.515 -1.491 14.912 1.00 96.75 66 GLY A C 1
ATOM 530 O O . GLY A 1 66 ? -14.551 -1.746 14.300 1.00 96.75 66 GLY A O 1
ATOM 531 N N . GLY A 1 67 ? -12.371 -1.157 14.314 1.00 98.25 67 GLY A N 1
ATOM 532 C CA . GLY A 1 67 ? -12.191 -1.117 12.875 1.00 98.25 67 GLY A CA 1
ATOM 533 C C . GLY A 1 67 ? -12.488 0.245 12.254 1.00 98.25 67 GLY A C 1
ATOM 534 O O . GLY A 1 67 ? -13.357 1.002 12.693 1.00 98.25 67 GLY A O 1
ATOM 535 N N . CYS A 1 68 ? -11.761 0.558 11.189 1.00 98.62 68 CYS A N 1
ATOM 536 C CA . CYS A 1 68 ? -11.986 1.719 10.340 1.00 98.62 68 CYS A CA 1
ATOM 537 C C . CYS A 1 68 ? -11.520 1.434 8.905 1.00 98.62 68 CYS A C 1
ATOM 539 O O . CYS A 1 68 ? -10.926 0.397 8.617 1.00 98.62 68 CYS A O 1
ATOM 541 N N . GLU A 1 69 ? -11.803 2.358 7.987 1.00 98.44 69 GLU A N 1
ATOM 542 C CA . GLU A 1 69 ? -11.387 2.244 6.589 1.00 98.44 69 GLU A CA 1
ATOM 543 C C . GLU A 1 69 ? -10.152 3.106 6.327 1.00 98.44 69 GLU A C 1
ATOM 545 O O . GLU A 1 69 ? -10.094 4.268 6.736 1.00 98.44 69 GLU A O 1
ATOM 550 N N . ALA A 1 70 ? -9.187 2.543 5.606 1.00 98.50 70 ALA A N 1
ATOM 551 C CA . ALA A 1 70 ? -7.968 3.217 5.177 1.00 98.50 70 ALA A CA 1
ATOM 552 C C . ALA A 1 70 ? -7.822 3.131 3.655 1.00 98.50 70 ALA A C 1
ATOM 554 O O . ALA A 1 70 ? -8.389 2.243 3.020 1.00 98.50 70 ALA A O 1
ATOM 555 N N . ILE A 1 71 ? -7.047 4.038 3.062 1.00 98.44 71 ILE A N 1
ATOM 556 C CA . ILE A 1 71 ? -6.657 3.965 1.650 1.00 98.44 71 ILE A CA 1
ATOM 557 C C . ILE A 1 71 ? -5.138 3.868 1.538 1.00 98.44 71 ILE A C 1
ATOM 559 O O . ILE A 1 71 ? -4.414 4.546 2.264 1.00 98.44 71 ILE A O 1
ATOM 563 N N . VAL A 1 72 ? -4.660 3.033 0.619 1.00 98.44 72 VAL A N 1
ATOM 564 C CA . VAL A 1 72 ? -3.242 2.974 0.253 1.00 98.44 72 VAL A CA 1
ATOM 565 C C . VAL A 1 72 ? -3.015 3.950 -0.899 1.00 98.44 72 VAL A C 1
ATOM 567 O O . VAL A 1 72 ? -3.364 3.659 -2.043 1.00 98.44 72 VAL A O 1
ATOM 570 N N . ASP A 1 73 ? -2.481 5.130 -0.581 1.00 98.38 73 ASP A N 1
ATOM 571 C CA . ASP A 1 73 ? -2.336 6.250 -1.514 1.00 98.38 73 ASP A CA 1
ATOM 572 C C . ASP A 1 73 ? -0.874 6.698 -1.637 1.00 98.38 73 ASP A C 1
ATOM 574 O O . ASP A 1 73 ? -0.314 7.308 -0.730 1.00 98.38 73 ASP A O 1
ATOM 578 N N . THR A 1 74 ? -0.252 6.417 -2.784 1.00 98.06 74 THR A N 1
ATOM 579 C CA . THR A 1 74 ? 1.127 6.833 -3.086 1.00 98.06 74 THR A CA 1
ATOM 580 C C . THR A 1 74 ? 1.249 8.325 -3.426 1.00 98.06 74 THR A C 1
ATOM 582 O O . THR A 1 74 ? 2.356 8.796 -3.670 1.00 98.06 74 THR A O 1
ATOM 585 N N . GLY A 1 75 ? 0.133 9.062 -3.499 1.00 97.94 75 GLY A N 1
ATOM 586 C CA . GLY A 1 75 ? 0.080 10.496 -3.799 1.00 97.94 75 GLY A CA 1
ATOM 587 C C . GLY A 1 75 ? 0.110 11.422 -2.576 1.00 97.94 75 GLY A C 1
ATOM 588 O O . GLY A 1 75 ? 0.096 12.638 -2.760 1.00 97.94 75 GLY A O 1
ATOM 589 N N . THR A 1 76 ? 0.160 10.877 -1.356 1.00 96.56 76 THR A N 1
ATOM 590 C CA . THR A 1 76 ? 0.137 11.630 -0.088 1.00 96.56 76 THR A CA 1
ATOM 591 C C . THR A 1 76 ? 1.465 11.466 0.676 1.00 96.56 76 THR A C 1
ATOM 593 O O . THR A 1 76 ? 2.006 10.361 0.726 1.00 96.56 76 THR A O 1
ATOM 596 N N . SER A 1 77 ? 1.998 12.553 1.263 1.00 89.56 77 SER A N 1
ATOM 597 C CA . SER A 1 77 ? 3.281 12.611 2.003 1.00 89.56 77 SER A CA 1
ATOM 598 C C . SER A 1 77 ? 3.128 12.753 3.511 1.00 89.56 77 SER A C 1
ATOM 600 O O . SER A 1 77 ? 2.236 13.541 3.901 1.00 89.56 77 SER A O 1
#

Organism: NCBI:txid1463973

Sequence (77 aa):
LVDKNIFSFYLNRDPEGQPGGELMLGGTDSKYYHGELSYLNVTRKAYWQVHMDQLEVGNELTLCKGGCEAIVDTGTS

Mean predicted aligned error: 2.76 Å

Radius of gyration: 15.65 Å; Cα contacts (8 Å, |Δi|>4): 95; chains: 1; bounding box: 35×26×48 Å